Protein AF-A0A2S4L8X1-F1 (afdb_monomer)

Radius of gyration: 14.03 Å; Cα contacts (8 Å, |Δi|>4): 185; chains: 1; bounding box: 38×22×32 Å

Secondary structure (DSSP, 8-state):
--TT---TTGGG------TTS-EEEE-SGGG-STTSEEEE--GGG-EESSS-SSSPSSPPHHHHHH--TTSSS--TT---SS-GGGSPPP-TTEEEE---EE--

Solvent-accessible surface area (backbone atoms only — not comparable to full-atom values): 6243 Å² total; per-residue (Å²): 133,62,101,77,68,84,52,85,79,66,53,74,75,55,70,74,88,54,100,83,48,57,41,29,72,27,70,44,51,86,58,68,49,94,77,32,29,26,34,28,48,36,67,90,62,37,31,25,70,68,63,30,85,91,28,49,73,73,80,60,66,55,48,55,59,52,28,25,54,79,58,48,49,48,52,51,49,61,42,34,63,84,39,51,88,49,34,60,78,85,55,90,40,54,75,33,66,54,75,52,79,43,76,86

pLDDT: mean 76.81, std 16.55, range [41.97, 95.12]

Mean predicted aligned error: 8.2 Å

Sequence (104 aa):
MGADEYDSKLVADYTASSTRWPLVLAHGYALFDNSYQVLNTDNAFYVVNKWPAAYPPPLKKSQAFTGNPAGGPFAPDVCDVKNATNNPPRGPNVQGHLVALWND

Foldseek 3Di:
DDPPPPDPVQQPPQQDDDPPAREGEDQWQPPVDVRAQYADAYCLQEDEDAPGPPHHDDRDPCCQAFQQPVGGGDWLQCNDSPDNVRGDPDDPSHPGYDYDYHHD

Organism: NCBI:txid94208

Structure (mmCIF, N/CA/C/O backbone):
data_AF-A0A2S4L8X1-F1
#
_entry.id   AF-A0A2S4L8X1-F1
#
loop_
_atom_site.group_PDB
_atom_site.id
_atom_site.type_symbol
_atom_site.label_atom_id
_atom_site.label_alt_id
_atom_site.label_comp_id
_atom_site.label_asym_id
_atom_site.label_entity_id
_atom_site.label_seq_id
_atom_site.pdbx_PDB_ins_code
_atom_site.Cartn_x
_atom_site.Cartn_y
_atom_site.Cartn_z
_atom_site.occupancy
_atom_site.B_iso_or_equiv
_atom_site.auth_seq_id
_atom_site.auth_comp_id
_atom_site.auth_asym_id
_atom_site.auth_atom_id
_atom_site.pdbx_PDB_model_num
ATOM 1 N N . MET A 1 1 ? -1.651 6.277 -21.300 1.00 45.94 1 MET A N 1
ATOM 2 C CA . MET A 1 1 ? -1.655 6.662 -19.889 1.00 45.94 1 MET A CA 1
ATOM 3 C C . MET A 1 1 ? -0.484 5.976 -19.253 1.00 45.94 1 MET A C 1
ATOM 5 O O . MET A 1 1 ? -0.489 4.757 -19.266 1.00 45.94 1 MET A O 1
ATOM 9 N N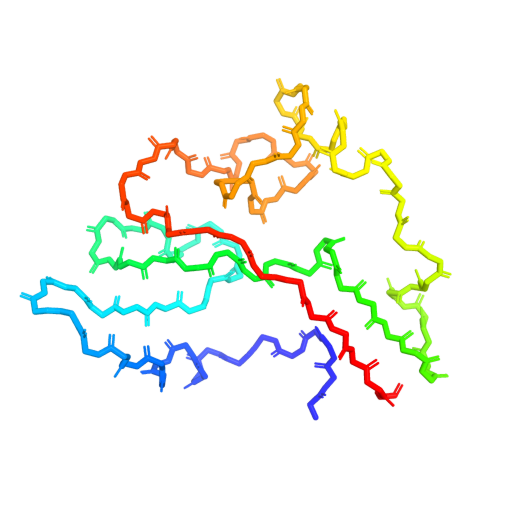 . GLY A 1 2 ? 0.544 6.728 -18.863 1.00 49.41 2 GLY A N 1
ATOM 10 C CA . GLY A 1 2 ? 1.673 6.163 -18.125 1.00 49.41 2 GLY A CA 1
ATOM 11 C C . GLY A 1 2 ? 1.263 5.833 -16.691 1.00 49.41 2 GLY A C 1
ATOM 12 O O . GLY A 1 2 ? 0.287 6.381 -16.180 1.00 49.41 2 GLY A O 1
ATOM 13 N N . ALA A 1 3 ? 2.020 4.955 -16.036 1.00 50.06 3 ALA A N 1
ATOM 14 C CA . ALA A 1 3 ? 1.795 4.514 -14.656 1.00 50.06 3 ALA A CA 1
ATOM 15 C C . ALA A 1 3 ? 1.745 5.651 -13.599 1.00 50.06 3 ALA A C 1
ATOM 17 O O . ALA A 1 3 ? 1.444 5.393 -12.436 1.00 50.06 3 ALA A O 1
ATOM 18 N N . ASP A 1 4 ? 2.060 6.891 -13.972 1.00 53.44 4 ASP A N 1
ATOM 19 C CA . ASP A 1 4 ? 2.102 8.086 -13.128 1.00 53.44 4 ASP A CA 1
ATOM 20 C C . ASP A 1 4 ? 1.151 9.216 -13.568 1.00 53.44 4 ASP A C 1
ATOM 22 O O . ASP A 1 4 ? 1.167 10.290 -12.962 1.00 53.44 4 ASP A O 1
ATOM 26 N N . GLU A 1 5 ? 0.293 9.002 -14.572 1.00 48.94 5 GLU A N 1
ATOM 27 C CA . GLU A 1 5 ? -0.725 9.992 -14.940 1.00 48.94 5 GLU A CA 1
ATOM 28 C C . GLU A 1 5 ? -1.841 10.031 -13.885 1.00 48.94 5 GLU A C 1
ATOM 30 O O . GLU A 1 5 ? -2.869 9.362 -13.981 1.00 48.94 5 GLU A O 1
ATOM 35 N N . TYR A 1 6 ? -1.636 10.851 -12.853 1.00 48.06 6 TYR A N 1
ATOM 36 C CA . TYR A 1 6 ? -2.717 11.348 -12.010 1.00 48.06 6 TYR A CA 1
ATOM 37 C C . TYR A 1 6 ? -3.646 12.214 -12.872 1.00 48.06 6 TYR A C 1
ATOM 39 O O . TYR A 1 6 ? -3.347 13.376 -13.154 1.00 48.06 6 TYR A O 1
ATOM 47 N N . ASP A 1 7 ? -4.776 11.651 -13.297 1.00 50.22 7 ASP A N 1
ATOM 48 C CA . ASP A 1 7 ? -5.871 12.411 -13.897 1.00 50.22 7 ASP A CA 1
ATOM 49 C C . ASP A 1 7 ? -6.972 12.618 -12.853 1.00 50.22 7 ASP A C 1
ATOM 51 O O . ASP A 1 7 ? -7.691 11.690 -12.472 1.00 50.22 7 ASP A O 1
ATOM 55 N N . SER A 1 8 ? -7.136 13.866 -12.411 1.00 48.16 8 SER A N 1
ATOM 56 C CA . SER A 1 8 ? -8.203 14.260 -11.487 1.00 48.16 8 SER A CA 1
ATOM 57 C C . SER A 1 8 ? -9.611 14.007 -12.042 1.00 48.16 8 SER A C 1
ATOM 59 O O . SER A 1 8 ? -10.573 14.024 -11.276 1.00 48.16 8 SER A O 1
ATOM 61 N N . LYS A 1 9 ? -9.750 13.736 -13.348 1.00 43.75 9 LYS A N 1
ATOM 62 C CA . LYS A 1 9 ? -11.010 13.342 -13.993 1.00 43.75 9 LYS A CA 1
ATOM 63 C C . LYS A 1 9 ? -11.326 11.848 -13.863 1.00 43.75 9 LYS A C 1
ATOM 65 O O . LYS A 1 9 ? -12.490 11.491 -13.998 1.00 43.75 9 LYS A O 1
ATOM 70 N N . LEU A 1 10 ? -10.340 10.988 -13.580 1.00 45.94 10 LEU A N 1
ATOM 71 C CA . LEU A 1 10 ? -10.527 9.533 -13.419 1.00 45.94 10 LEU A CA 1
ATOM 72 C C . LEU A 1 10 ? -10.957 9.124 -12.002 1.00 45.94 10 LEU A C 1
ATOM 74 O O . LEU A 1 10 ? -11.401 7.998 -11.789 1.00 45.94 10 LEU A O 1
ATOM 78 N N . VAL A 1 11 ? -10.874 10.043 -11.037 1.00 48.62 11 VAL A N 1
ATOM 79 C CA . VAL A 1 11 ? -11.268 9.834 -9.630 1.00 48.62 11 VAL A CA 1
ATOM 80 C C . VAL A 1 11 ? -12.770 9.510 -9.489 1.00 48.62 11 VAL A C 1
ATOM 82 O O . VAL A 1 11 ? -13.200 8.991 -8.463 1.00 48.62 11 VAL A O 1
ATOM 85 N N . ALA A 1 12 ? -13.581 9.765 -10.521 1.00 45.31 12 ALA A N 1
ATOM 86 C CA . ALA A 1 12 ? -15.039 9.724 -10.437 1.00 45.31 12 ALA A CA 1
ATOM 87 C C . ALA A 1 12 ? -15.717 8.371 -10.765 1.00 45.31 12 ALA A C 1
ATOM 89 O O . ALA A 1 12 ? -16.891 8.215 -10.433 1.00 45.31 12 ALA A O 1
ATOM 90 N N . ASP A 1 13 ? -15.038 7.389 -11.376 1.00 46.03 13 ASP A N 1
ATOM 91 C CA . ASP A 1 13 ? -15.761 6.369 -12.171 1.00 46.03 13 ASP A CA 1
ATOM 92 C C . ASP A 1 13 ? -15.869 4.934 -11.607 1.00 46.03 13 ASP A C 1
ATOM 94 O O . ASP A 1 13 ? -16.416 4.062 -12.281 1.00 46.03 13 ASP A O 1
ATOM 98 N N . TYR A 1 14 ? -15.473 4.647 -10.361 1.00 44.94 14 TYR A N 1
ATOM 99 C CA . TYR A 1 14 ? -15.662 3.302 -9.769 1.00 44.94 14 TYR A CA 1
ATOM 100 C C . TYR A 1 14 ? -16.787 3.229 -8.722 1.00 44.94 14 TYR A C 1
ATOM 102 O O . TYR A 1 14 ? -16.599 2.832 -7.576 1.00 44.94 14 TYR A O 1
ATOM 110 N N . THR A 1 15 ? -18.022 3.535 -9.129 1.00 41.97 15 THR A N 1
ATOM 111 C CA . THR A 1 15 ? -19.219 3.310 -8.296 1.00 41.97 15 THR A CA 1
ATOM 112 C C . THR A 1 15 ? -19.706 1.855 -8.364 1.00 41.97 15 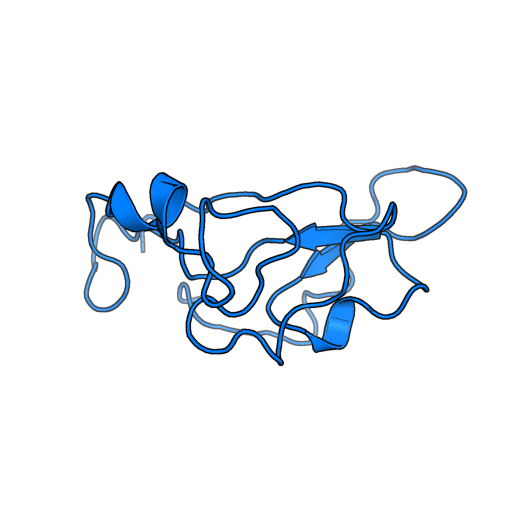THR A C 1
ATOM 114 O O . THR A 1 15 ? -20.702 1.528 -9.003 1.00 41.97 15 THR A O 1
ATOM 117 N N . ALA A 1 16 ? -19.042 0.947 -7.647 1.00 44.62 16 ALA A N 1
ATOM 118 C CA . ALA A 1 16 ? -19.599 -0.379 -7.374 1.00 44.62 16 ALA A CA 1
ATOM 119 C C . ALA A 1 16 ? -20.486 -0.336 -6.115 1.00 44.62 16 ALA A C 1
ATOM 121 O O . ALA A 1 16 ? -20.013 -0.500 -4.996 1.00 44.62 16 ALA A O 1
ATOM 122 N N . SER A 1 17 ? -21.783 -0.082 -6.325 1.00 49.19 17 SER A N 1
ATOM 123 C CA . SER A 1 17 ? -22.926 -0.551 -5.519 1.00 49.19 17 SER A CA 1
ATOM 124 C C . SER A 1 17 ? -22.639 -0.915 -4.042 1.00 49.19 17 SER A C 1
ATOM 126 O O . SER A 1 17 ? -22.540 -2.087 -3.675 1.00 49.19 17 SER A O 1
ATOM 128 N N . SER A 1 18 ? -22.624 0.087 -3.165 1.00 46.72 18 SER A N 1
ATOM 129 C CA . SER A 1 18 ? -22.858 -0.069 -1.726 1.00 46.72 18 SER A CA 1
ATOM 130 C C . SER A 1 18 ? -23.537 1.205 -1.234 1.00 46.72 18 SER A C 1
ATOM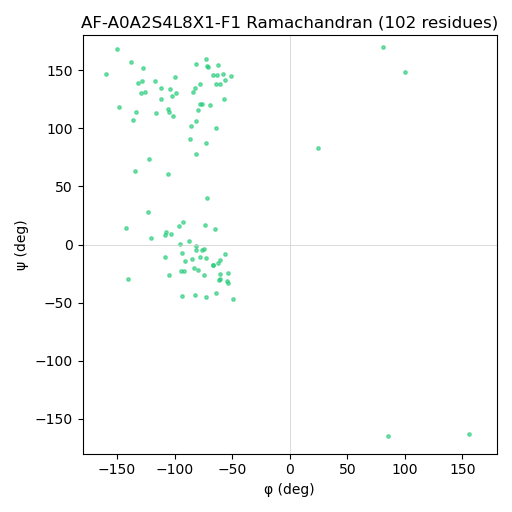 132 O O . SER A 1 18 ? -23.018 2.306 -1.398 1.00 46.72 18 SER A O 1
ATOM 134 N N . THR A 1 19 ? -24.751 1.080 -0.707 1.00 53.06 19 THR A N 1
ATOM 135 C CA . THR A 1 19 ? -25.724 2.159 -0.456 1.00 53.06 19 THR A CA 1
ATOM 136 C C . THR A 1 19 ? -25.360 3.095 0.702 1.00 53.06 19 THR A C 1
ATOM 138 O O . THR A 1 19 ? -26.230 3.479 1.484 1.00 53.06 19 THR A O 1
ATOM 141 N N . ARG A 1 20 ? -24.086 3.469 0.867 1.00 57.22 20 ARG A N 1
ATOM 142 C CA . ARG A 1 20 ? -23.710 4.431 1.909 1.00 57.22 20 ARG A CA 1
ATOM 143 C C . ARG A 1 20 ? -22.645 5.450 1.519 1.00 57.22 20 ARG A C 1
ATOM 145 O O . ARG A 1 20 ? -22.757 6.555 2.026 1.00 57.22 20 ARG A O 1
ATOM 152 N N . TRP A 1 21 ? -21.712 5.150 0.611 1.00 55.62 21 TRP A N 1
ATOM 153 C CA . TRP A 1 21 ? -20.703 6.104 0.117 1.00 55.62 21 TRP A CA 1
ATOM 154 C C . TRP A 1 21 ? -20.125 5.629 -1.229 1.00 55.62 21 TRP A C 1
ATOM 156 O O . TRP A 1 21 ? -20.002 4.417 -1.417 1.00 55.62 21 TRP A O 1
ATOM 166 N N . PRO A 1 22 ? -19.760 6.527 -2.159 1.00 65.19 22 PRO A N 1
ATOM 167 C CA . PRO A 1 22 ? -19.040 6.139 -3.370 1.00 65.19 22 PRO A CA 1
ATOM 168 C C . PRO A 1 22 ? -17.646 5.578 -3.033 1.00 65.19 22 PRO A C 1
ATOM 170 O O . PRO A 1 22 ? -16.955 6.110 -2.161 1.00 65.19 22 PRO A O 1
ATOM 173 N N . LEU A 1 23 ? -17.258 4.491 -3.713 1.00 67.38 23 LEU A N 1
ATOM 174 C CA . LEU A 1 23 ? -15.910 3.921 -3.657 1.00 67.38 23 LEU A CA 1
ATOM 175 C C . LEU A 1 23 ? -15.008 4.660 -4.651 1.00 67.38 23 LEU A C 1
ATOM 177 O O . LEU A 1 23 ? -15.371 4.824 -5.812 1.00 67.38 23 LEU A O 1
ATOM 181 N N . VAL A 1 24 ? -13.830 5.079 -4.202 1.00 71.94 24 VAL A N 1
ATOM 182 C CA . VAL A 1 24 ? -12.848 5.806 -5.013 1.00 71.94 24 VAL A CA 1
ATOM 183 C C . VAL A 1 24 ? -11.488 5.116 -4.917 1.00 71.94 24 VAL A C 1
ATOM 185 O O . VAL A 1 24 ? -11.086 4.651 -3.847 1.00 71.94 24 VAL A O 1
ATOM 188 N N . LEU A 1 25 ? -10.773 5.046 -6.044 1.00 72.12 25 LEU A N 1
ATOM 189 C CA . LEU A 1 25 ? -9.361 4.665 -6.066 1.00 72.12 25 LEU A CA 1
ATOM 190 C C . LEU A 1 25 ? -8.541 5.886 -5.660 1.00 72.12 25 LEU A C 1
ATOM 192 O O . LEU A 1 25 ? -8.578 6.909 -6.347 1.00 72.12 25 LEU A O 1
ATOM 196 N N . ALA A 1 26 ? -7.839 5.802 -4.534 1.00 68.19 26 ALA A N 1
ATOM 197 C CA . ALA A 1 26 ? -7.072 6.930 -4.035 1.00 68.19 26 ALA A CA 1
ATOM 198 C C . ALA A 1 26 ? -5.581 6.779 -4.271 1.00 68.19 26 ALA A C 1
ATOM 200 O O . ALA A 1 26 ? -4.964 5.771 -3.926 1.00 68.19 26 ALA A O 1
ATOM 201 N N . HIS A 1 27 ? -5.022 7.877 -4.767 1.00 66.12 27 HIS A N 1
ATOM 202 C CA . HIS A 1 27 ? -3.601 8.158 -4.800 1.00 66.12 27 HIS A CA 1
ATOM 203 C C . HIS A 1 27 ? -3.359 9.387 -3.925 1.00 66.12 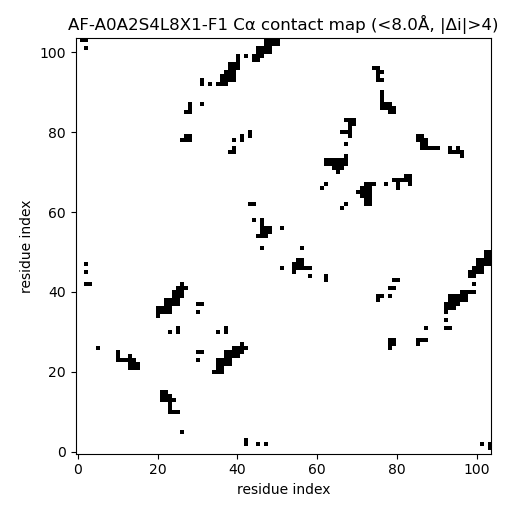27 HIS A C 1
ATOM 205 O O . HIS A 1 27 ? -3.812 10.486 -4.245 1.00 66.12 27 HIS A O 1
ATOM 211 N N . GLY A 1 28 ? -2.660 9.197 -2.809 1.00 64.00 28 GLY A N 1
ATOM 212 C CA . GLY A 1 28 ? -2.338 10.271 -1.873 1.00 64.00 28 GLY A CA 1
ATOM 213 C C . GLY A 1 28 ? -3.454 10.661 -0.891 1.00 64.00 28 GLY A C 1
ATOM 214 O O . GLY A 1 28 ? -4.606 10.239 -0.969 1.00 64.00 28 GLY A O 1
ATOM 215 N N . TYR A 1 29 ? -3.060 11.492 0.076 1.00 60.41 29 TYR A N 1
ATOM 216 C CA . TYR A 1 29 ? -3.812 11.837 1.289 1.00 60.41 29 TYR A CA 1
ATOM 217 C C . TYR A 1 29 ? -5.171 12.525 1.055 1.00 60.41 29 TYR A C 1
ATOM 219 O O . TYR A 1 29 ? -6.092 12.357 1.850 1.00 60.41 29 TYR A O 1
ATOM 227 N N . ALA A 1 30 ? -5.315 13.301 -0.025 1.00 60.81 30 ALA A N 1
ATOM 228 C CA . ALA A 1 30 ? -6.444 14.218 -0.215 1.00 60.81 30 ALA A CA 1
ATOM 229 C C . ALA A 1 30 ? -7.815 13.535 -0.392 1.00 60.81 30 ALA A C 1
ATOM 231 O O . ALA A 1 30 ? -8.833 14.194 -0.213 1.00 60.81 30 ALA A O 1
ATOM 232 N N . LEU A 1 31 ? -7.842 12.240 -0.722 1.00 61.16 31 LEU A N 1
ATOM 233 C CA . LEU A 1 31 ? -9.069 11.468 -0.966 1.00 61.16 31 LEU A CA 1
ATOM 234 C C . LEU A 1 31 ? -9.557 10.689 0.264 1.00 61.16 31 LEU A C 1
ATOM 236 O O . LEU A 1 31 ? -10.560 9.991 0.187 1.00 61.16 31 LEU A O 1
ATOM 240 N N . PHE A 1 32 ? -8.853 10.795 1.394 1.00 64.25 32 PHE A N 1
ATOM 241 C CA . PHE A 1 32 ? -9.237 10.156 2.655 1.00 64.25 32 PHE A CA 1
ATOM 242 C C . PHE A 1 32 ? -10.081 11.065 3.552 1.00 64.25 32 PHE A C 1
ATOM 244 O O . PHE A 1 32 ? -10.197 10.817 4.756 1.00 64.25 32 PHE A O 1
ATOM 251 N N . ASP A 1 33 ? -10.699 12.106 2.988 1.00 64.12 33 ASP A N 1
ATOM 252 C CA . ASP A 1 33 ? -11.780 12.784 3.683 1.00 64.12 33 ASP A CA 1
ATOM 253 C C . ASP A 1 33 ? -12.915 11.769 3.927 1.00 64.12 33 ASP A C 1
ATOM 255 O O . ASP A 1 33 ? -13.207 10.894 3.116 1.00 64.12 33 ASP A O 1
ATOM 259 N N . ASN A 1 34 ? -13.519 11.801 5.116 1.00 63.84 34 ASN A N 1
ATOM 260 C CA . ASN A 1 34 ? -14.447 10.762 5.601 1.00 63.84 34 ASN A CA 1
ATOM 261 C C . ASN A 1 34 ? -15.768 10.641 4.796 1.00 63.84 34 ASN A C 1
ATOM 263 O O . ASN A 1 34 ? -16.722 10.025 5.269 1.00 63.84 34 ASN A O 1
ATOM 267 N N . SER A 1 35 ? -15.847 11.262 3.621 1.00 71.69 35 SER A N 1
ATOM 268 C CA . SER A 1 35 ? -16.981 11.298 2.702 1.00 71.69 35 SER A CA 1
ATOM 269 C C . SER A 1 35 ? -16.925 10.199 1.625 1.00 71.69 35 SER A C 1
ATOM 271 O O . SER A 1 35 ? -17.904 10.017 0.904 1.00 71.69 35 SER A O 1
ATOM 273 N N . TYR A 1 36 ? -15.832 9.433 1.528 1.00 74.69 36 TYR A N 1
ATOM 274 C CA . TYR A 1 36 ? -15.685 8.343 0.557 1.00 74.69 36 TYR A CA 1
ATOM 275 C C . TYR A 1 36 ? -15.279 7.030 1.212 1.00 74.69 36 TYR A C 1
ATOM 277 O O . TYR A 1 36 ? -14.599 6.999 2.238 1.00 74.69 36 TYR A O 1
ATOM 285 N N . GLN A 1 37 ? -15.668 5.922 0.583 1.00 80.44 37 GLN A N 1
ATOM 286 C CA . GLN A 1 37 ? -14.941 4.671 0.752 1.00 80.44 37 GLN A CA 1
ATOM 287 C C . GLN A 1 37 ? -13.743 4.700 -0.189 1.00 80.44 37 GLN A C 1
ATOM 289 O O . GLN A 1 37 ? -13.868 5.072 -1.350 1.00 80.44 37 GLN A O 1
ATOM 294 N N . VAL A 1 38 ? -12.579 4.307 0.307 1.00 80.12 38 VAL A N 1
ATOM 295 C CA . VAL A 1 38 ? -11.324 4.466 -0.416 1.00 80.12 38 VAL A CA 1
ATOM 296 C C . VAL A 1 38 ? -10.611 3.137 -0.533 1.00 80.12 38 VAL A C 1
ATOM 298 O O . VAL A 1 38 ? -10.418 2.431 0.457 1.00 80.12 38 VAL A O 1
ATOM 301 N N . LEU A 1 39 ? -10.177 2.820 -1.744 1.00 85.00 39 LEU A N 1
ATOM 302 C CA . LEU A 1 39 ? -9.232 1.750 -2.003 1.00 85.00 39 LEU A CA 1
ATOM 303 C C . LEU A 1 39 ? -7.884 2.390 -2.325 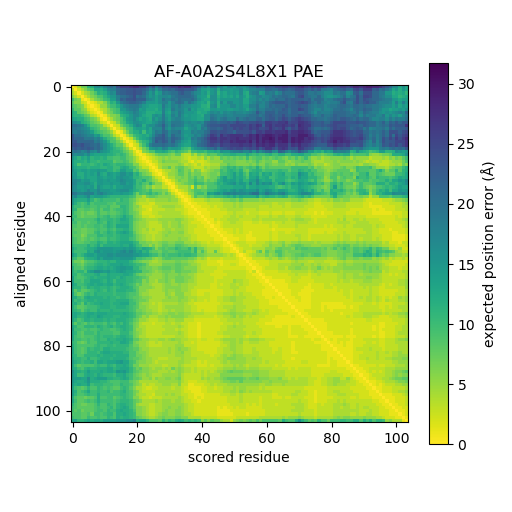1.00 85.00 39 LEU A C 1
ATOM 305 O O . LEU A 1 39 ? -7.766 3.133 -3.295 1.00 85.00 39 LEU A O 1
ATOM 309 N N . ASN A 1 40 ? -6.881 2.140 -1.487 1.00 86.44 40 ASN A N 1
ATOM 310 C CA . ASN A 1 40 ? -5.550 2.693 -1.691 1.00 86.44 40 ASN A CA 1
ATOM 311 C C . ASN A 1 40 ? -4.918 2.031 -2.920 1.00 86.44 40 ASN A C 1
ATOM 313 O O . ASN A 1 40 ? -4.725 0.814 -2.939 1.00 86.44 40 ASN A O 1
ATOM 317 N N . THR A 1 41 ? -4.577 2.820 -3.929 1.00 83.56 41 THR A N 1
ATOM 318 C CA . THR A 1 41 ? -3.911 2.353 -5.150 1.00 83.56 41 THR A CA 1
ATOM 319 C C . THR A 1 41 ? -2.593 3.077 -5.386 1.00 83.56 41 THR A C 1
ATOM 321 O O . THR A 1 41 ? -2.161 3.208 -6.530 1.00 83.56 41 THR A O 1
ATOM 324 N N . ASP A 1 42 ? -1.956 3.538 -4.305 1.00 82.44 42 ASP A N 1
ATOM 325 C CA . ASP A 1 42 ? -0.697 4.272 -4.347 1.00 82.44 42 ASP A CA 1
ATOM 326 C C . ASP A 1 42 ? 0.383 3.549 -5.168 1.00 82.44 42 ASP A C 1
ATOM 328 O O . ASP A 1 42 ? 0.494 2.316 -5.185 1.00 82.44 42 ASP A O 1
ATOM 332 N N . ASN A 1 43 ? 1.210 4.345 -5.845 1.00 84.44 43 ASN A N 1
ATOM 333 C CA . ASN A 1 43 ? 2.204 3.843 -6.785 1.00 84.44 43 ASN A CA 1
ATOM 334 C C . ASN A 1 43 ? 3.417 3.182 -6.112 1.00 84.44 43 ASN A C 1
ATOM 336 O O . ASN A 1 43 ? 4.256 2.611 -6.812 1.00 84.44 43 ASN A O 1
ATOM 340 N N . ALA A 1 44 ? 3.515 3.193 -4.777 1.00 85.62 44 ALA A N 1
ATOM 341 C CA . ALA A 1 44 ? 4.592 2.526 -4.055 1.00 85.62 44 ALA A CA 1
ATOM 342 C C . ALA A 1 44 ? 4.716 1.037 -4.413 1.00 85.62 44 ALA A C 1
ATOM 344 O O . ALA A 1 44 ? 5.826 0.505 -4.409 1.00 85.62 44 ALA A O 1
ATOM 345 N N . PHE A 1 45 ? 3.611 0.367 -4.746 1.00 89.31 45 PHE A N 1
ATOM 346 C CA . PHE A 1 45 ? 3.609 -1.046 -5.133 1.00 89.31 45 PHE A CA 1
ATOM 347 C C . PHE A 1 45 ? 3.468 -1.269 -6.643 1.00 89.31 45 PHE A C 1
ATOM 349 O O . PHE A 1 45 ? 3.301 -2.408 -7.071 1.00 89.31 45 PHE A O 1
ATOM 356 N N . TYR A 1 46 ? 3.548 -0.227 -7.471 1.00 90.00 46 TYR A N 1
ATOM 357 C CA . TYR A 1 46 ? 3.430 -0.403 -8.916 1.00 90.00 46 TYR A CA 1
ATOM 358 C C . TYR A 1 46 ? 4.604 -1.193 -9.481 1.00 90.00 46 TYR A C 1
ATOM 360 O O . TYR A 1 46 ? 5.749 -1.075 -9.040 1.00 90.00 46 TYR A O 1
ATOM 368 N N . VAL A 1 47 ? 4.297 -1.987 -10.501 1.00 89.75 47 VAL A N 1
ATOM 369 C CA . VAL A 1 47 ? 5.284 -2.697 -11.309 1.00 89.75 47 VAL A CA 1
ATOM 370 C C . VAL A 1 47 ? 4.981 -2.415 -12.770 1.00 89.75 47 VAL A C 1
ATOM 372 O O . VAL A 1 47 ? 3.845 -2.582 -13.200 1.00 89.75 47 VAL A O 1
ATOM 375 N N . VAL A 1 48 ? 5.992 -2.017 -13.536 1.00 90.94 48 VAL A N 1
ATOM 376 C CA . VAL A 1 48 ? 5.913 -1.873 -14.994 1.00 90.94 48 VAL A CA 1
ATOM 377 C C . VAL A 1 48 ? 6.798 -2.943 -15.625 1.00 90.94 48 VAL A C 1
ATOM 379 O O . VAL A 1 48 ? 7.978 -3.038 -15.301 1.00 90.94 48 VAL A O 1
ATOM 382 N N . ASN A 1 49 ? 6.247 -3.765 -16.517 1.00 86.94 49 ASN A N 1
ATOM 383 C CA . ASN A 1 49 ? 6.985 -4.891 -17.097 1.00 86.94 49 ASN A CA 1
ATOM 384 C C . ASN A 1 49 ? 7.898 -4.505 -18.267 1.00 86.94 49 ASN A C 1
ATOM 386 O O . ASN A 1 49 ? 9.008 -5.030 -18.355 1.00 86.94 49 ASN A O 1
ATOM 390 N N . LYS A 1 50 ? 7.440 -3.658 -19.197 1.00 84.31 50 LYS A N 1
ATOM 391 C CA . LYS A 1 50 ? 8.128 -3.465 -20.482 1.00 84.31 50 LYS A CA 1
ATOM 392 C C . LYS A 1 50 ? 9.108 -2.291 -20.444 1.00 84.31 50 LYS A C 1
ATOM 394 O O . LYS A 1 50 ? 10.255 -2.485 -20.844 1.00 84.31 50 LYS A O 1
ATOM 399 N N . TRP A 1 51 ? 8.731 -1.141 -19.881 1.00 84.50 51 TRP A N 1
ATOM 400 C CA . TRP A 1 51 ? 9.646 -0.004 -19.673 1.00 84.50 51 TRP A CA 1
ATOM 401 C C . TRP A 1 51 ? 9.755 0.424 -18.192 1.00 84.50 51 TRP A C 1
ATOM 403 O O . TRP A 1 51 ? 9.258 1.478 -17.797 1.00 84.50 51 TRP A O 1
ATOM 413 N N . PRO A 1 52 ? 10.458 -0.363 -17.350 1.00 81.62 52 PRO A N 1
ATOM 414 C CA . PRO A 1 52 ? 10.402 -0.300 -15.881 1.00 81.62 52 PRO A CA 1
ATOM 415 C C . PRO A 1 52 ? 11.089 0.895 -15.194 1.00 81.62 52 PRO A C 1
ATOM 417 O O . PRO A 1 52 ? 11.362 0.810 -13.999 1.00 81.62 52 PRO A O 1
ATOM 420 N N . ALA A 1 53 ? 11.416 1.990 -15.889 1.00 82.62 53 ALA A N 1
ATOM 421 C CA . ALA A 1 53 ? 12.358 3.007 -15.394 1.00 82.62 53 ALA A CA 1
ATOM 422 C C . ALA A 1 53 ? 12.072 3.493 -13.956 1.00 82.62 53 ALA A C 1
ATOM 424 O O . ALA A 1 53 ? 12.985 3.536 -13.132 1.00 82.62 53 ALA A O 1
ATOM 425 N N . ALA A 1 54 ? 10.811 3.811 -13.647 1.00 82.94 54 ALA A N 1
ATOM 426 C CA . ALA A 1 54 ? 10.390 4.261 -12.317 1.00 82.94 54 ALA A CA 1
ATOM 427 C C . ALA A 1 54 ? 9.862 3.131 -11.407 1.00 82.94 54 ALA A C 1
ATOM 429 O O . ALA A 1 54 ? 9.904 3.272 -10.186 1.00 82.94 54 ALA A O 1
ATOM 430 N N . TYR A 1 55 ? 9.403 2.011 -11.980 1.00 87.31 55 TYR A N 1
ATOM 431 C CA . TYR A 1 55 ? 8.672 0.950 -11.268 1.00 87.31 55 TYR A CA 1
ATOM 432 C C . TYR A 1 55 ? 9.187 -0.460 -11.625 1.00 87.31 55 TYR A C 1
ATOM 434 O O . TYR A 1 55 ? 8.459 -1.256 -12.228 1.00 87.31 55 TYR A O 1
ATOM 442 N N . PRO A 1 56 ? 10.452 -0.790 -11.307 1.00 87.75 56 PRO A N 1
ATOM 443 C CA . PRO A 1 56 ? 11.053 -2.041 -11.742 1.00 87.75 56 PRO A CA 1
ATOM 444 C C . PRO A 1 56 ? 10.600 -3.250 -10.913 1.00 87.75 56 PRO A C 1
ATOM 446 O O . PRO A 1 56 ? 10.584 -3.180 -9.681 1.00 87.75 56 PRO A O 1
ATOM 449 N N . PRO A 1 57 ? 10.322 -4.403 -11.549 1.00 87.75 57 PRO A N 1
ATOM 450 C CA . PRO A 1 57 ? 10.261 -5.669 -10.837 1.00 87.75 57 PRO A CA 1
ATOM 451 C C . PRO A 1 57 ? 11.666 -6.125 -10.386 1.00 87.75 57 PRO A C 1
ATOM 453 O O . PRO A 1 57 ? 12.661 -5.833 -11.055 1.00 87.75 57 PRO A O 1
ATOM 456 N N . PRO A 1 58 ? 11.770 -6.912 -9.299 1.00 89.62 58 PRO A N 1
ATOM 457 C CA . PRO A 1 58 ? 10.687 -7.299 -8.399 1.00 89.62 58 PRO A CA 1
ATOM 458 C C . PRO A 1 58 ? 10.376 -6.208 -7.362 1.00 89.62 58 PRO A C 1
ATOM 460 O O . PRO A 1 58 ? 11.260 -5.452 -6.955 1.00 89.62 58 PRO A O 1
ATOM 463 N N . LEU A 1 59 ? 9.142 -6.202 -6.846 1.00 88.25 59 LEU A N 1
ATOM 464 C CA . LEU A 1 59 ? 8.802 -5.398 -5.670 1.00 88.25 59 LEU A CA 1
ATOM 465 C C . LEU A 1 59 ? 9.707 -5.749 -4.491 1.00 88.25 59 LEU A C 1
ATOM 467 O O . LEU A 1 59 ? 10.036 -6.916 -4.238 1.00 88.25 59 LEU A O 1
ATOM 471 N N . LYS A 1 60 ? 10.089 -4.729 -3.726 1.00 89.25 60 LYS A N 1
ATOM 472 C CA . LYS A 1 60 ? 10.941 -4.931 -2.560 1.00 89.25 60 LYS A CA 1
ATOM 473 C C . LYS A 1 60 ? 10.086 -5.509 -1.442 1.00 89.25 60 LYS A C 1
ATOM 475 O O . LYS A 1 60 ? 9.159 -4.865 -0.967 1.00 89.25 60 LYS A O 1
ATOM 480 N N . LYS A 1 61 ? 10.445 -6.693 -0.938 1.00 90.12 61 LYS A N 1
ATOM 481 C CA . LYS A 1 61 ? 9.760 -7.313 0.218 1.00 90.12 61 LYS A CA 1
ATOM 482 C C . LYS A 1 61 ? 9.703 -6.377 1.432 1.00 90.12 61 LYS A C 1
ATOM 484 O O . LYS A 1 61 ? 8.725 -6.388 2.172 1.00 90.12 61 LYS A O 1
ATOM 489 N N . SER A 1 62 ? 10.727 -5.540 1.610 1.00 92.19 62 SER A N 1
ATOM 490 C CA . SER A 1 62 ? 10.765 -4.528 2.667 1.00 92.19 62 SER A CA 1
ATOM 491 C C . SER A 1 62 ? 9.628 -3.508 2.571 1.00 92.19 62 SER A C 1
ATOM 493 O O . SER A 1 62 ? 9.239 -2.982 3.604 1.00 92.19 62 SER A O 1
ATOM 495 N N . GLN A 1 63 ? 9.042 -3.261 1.394 1.00 89.69 63 GLN A N 1
ATOM 496 C CA . GLN A 1 63 ? 7.862 -2.397 1.274 1.00 89.69 63 GLN A CA 1
ATOM 497 C C . GLN A 1 63 ? 6.661 -2.996 2.009 1.00 89.69 63 GLN A C 1
ATOM 499 O O . GLN A 1 63 ? 5.988 -2.286 2.739 1.00 89.69 63 GLN A O 1
ATOM 504 N N . ALA A 1 64 ? 6.429 -4.307 1.903 1.00 91.25 64 ALA A N 1
ATOM 505 C CA . ALA A 1 64 ? 5.323 -4.958 2.605 1.00 91.25 64 ALA A CA 1
ATOM 506 C C . ALA A 1 64 ? 5.582 -5.084 4.117 1.00 91.25 64 ALA A C 1
ATOM 508 O O . ALA A 1 64 ? 4.710 -4.789 4.930 1.00 91.25 64 ALA A O 1
ATOM 509 N N . PHE A 1 65 ? 6.785 -5.516 4.507 1.00 94.94 65 PHE A N 1
ATOM 510 C CA . PHE A 1 65 ? 7.055 -5.908 5.897 1.00 94.94 65 PHE A CA 1
ATOM 511 C C . PHE A 1 65 ? 7.594 -4.784 6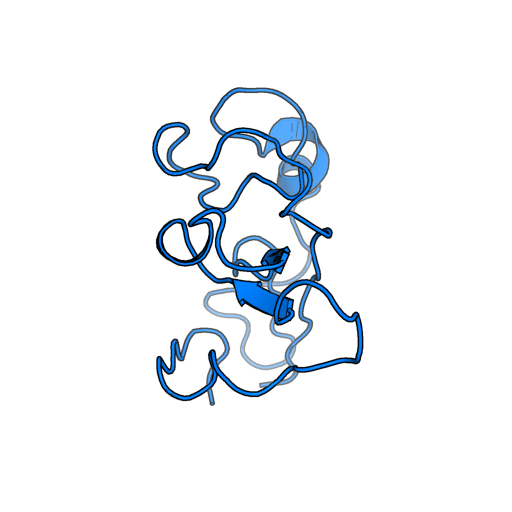.788 1.00 94.94 65 PHE A C 1
ATOM 513 O O . PHE A 1 65 ? 7.462 -4.869 8.006 1.00 94.94 65 PHE A O 1
ATOM 520 N N . THR A 1 66 ? 8.198 -3.748 6.204 1.00 94.88 66 THR A N 1
ATOM 521 C CA . THR A 1 66 ? 8.840 -2.644 6.940 1.00 94.88 66 THR A CA 1
ATOM 522 C C . THR A 1 66 ? 8.626 -1.280 6.271 1.00 94.88 66 THR A C 1
ATOM 524 O O . THR A 1 66 ? 9.372 -0.345 6.544 1.00 94.88 66 THR A O 1
ATOM 527 N N . GLY A 1 67 ? 7.686 -1.172 5.327 1.00 90.69 67 GLY A N 1
ATOM 528 C CA . GLY A 1 67 ? 7.529 0.006 4.468 1.00 90.69 67 GLY A CA 1
ATOM 529 C C . GLY A 1 67 ? 6.637 1.101 5.038 1.00 90.69 67 GLY A C 1
ATOM 530 O O . GLY A 1 67 ? 6.401 2.090 4.351 1.00 90.69 67 GLY A O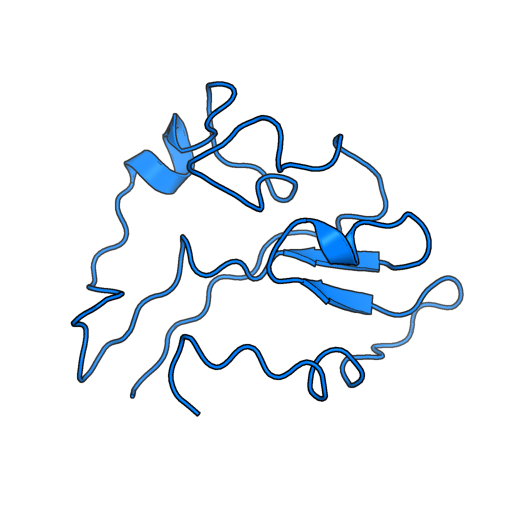 1
ATOM 531 N N . ASN A 1 68 ? 6.128 0.944 6.262 1.00 93.81 68 ASN A N 1
ATOM 532 C CA . ASN A 1 68 ? 5.388 2.007 6.925 1.00 93.81 68 ASN A CA 1
ATOM 533 C C . ASN A 1 68 ? 6.376 3.051 7.481 1.00 93.81 68 ASN A C 1
ATOM 535 O O . ASN A 1 68 ? 7.207 2.699 8.324 1.00 93.81 68 ASN A O 1
ATOM 539 N N . PRO A 1 69 ? 6.298 4.330 7.069 1.00 92.94 69 PRO A N 1
ATOM 540 C CA . PRO A 1 69 ? 7.191 5.378 7.566 1.00 92.94 69 PRO A CA 1
ATOM 541 C C . PRO A 1 69 ? 6.981 5.703 9.052 1.00 92.94 69 PRO A C 1
ATOM 543 O O . PRO A 1 69 ? 7.871 6.276 9.673 1.00 92.94 69 PRO A O 1
ATOM 546 N N . ALA A 1 70 ? 5.841 5.323 9.641 1.00 93.88 70 ALA A N 1
ATOM 547 C CA . ALA A 1 70 ? 5.612 5.369 11.087 1.00 93.88 70 ALA A CA 1
ATOM 548 C C . ALA A 1 70 ? 6.211 4.153 11.832 1.00 93.88 70 ALA A C 1
ATOM 550 O O . ALA A 1 70 ? 6.132 4.075 13.057 1.00 93.88 70 ALA A O 1
ATOM 551 N N . GLY A 1 71 ? 6.822 3.213 11.104 1.00 94.25 71 GLY A N 1
ATOM 552 C CA . GLY A 1 71 ? 7.376 1.961 11.607 1.00 94.25 71 GLY A CA 1
ATOM 553 C C . GLY A 1 71 ? 6.456 0.758 11.378 1.00 94.25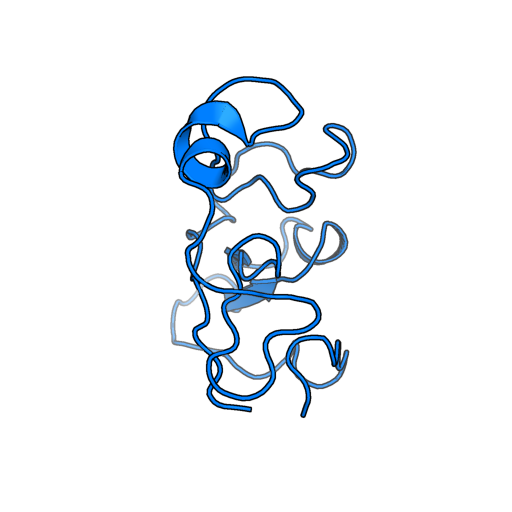 71 GLY A C 1
ATOM 554 O O . GLY A 1 71 ? 5.231 0.862 11.405 1.00 94.25 71 GLY A O 1
ATOM 555 N N . GLY A 1 72 ? 7.063 -0.416 11.179 1.00 94.38 72 GLY A N 1
ATOM 556 C CA . GLY A 1 72 ? 6.344 -1.682 11.012 1.00 94.38 72 GLY A CA 1
ATOM 557 C C . GLY A 1 72 ? 5.887 -1.980 9.574 1.00 94.38 72 GLY A C 1
ATOM 558 O O . GLY A 1 72 ? 6.400 -1.388 8.618 1.00 94.38 72 GLY A O 1
ATOM 559 N N . PRO A 1 73 ? 4.968 -2.948 9.400 1.00 95.12 73 PRO A N 1
ATOM 560 C CA . PRO A 1 73 ? 4.501 -3.372 8.086 1.00 95.12 73 PRO A CA 1
ATOM 561 C C . PRO A 1 73 ? 3.608 -2.324 7.429 1.00 95.12 73 PRO A C 1
ATOM 563 O O . PRO A 1 73 ? 2.932 -1.545 8.105 1.00 95.12 73 PRO A O 1
ATOM 566 N N . PHE A 1 74 ? 3.582 -2.346 6.098 1.00 93.94 74 PHE A N 1
ATOM 567 C CA . PHE A 1 74 ? 2.624 -1.577 5.314 1.00 93.94 74 PHE A CA 1
ATOM 568 C C . PHE A 1 74 ? 1.189 -1.958 5.691 1.00 93.94 74 PHE A C 1
ATOM 570 O O . PHE A 1 74 ? 0.890 -3.115 6.001 1.00 93.94 74 PHE A O 1
ATOM 577 N N . ALA A 1 75 ? 0.298 -0.976 5.626 1.00 92.94 75 ALA A N 1
ATOM 578 C CA . ALA A 1 75 ? -1.127 -1.149 5.835 1.00 92.94 75 ALA A CA 1
ATOM 579 C C . ALA A 1 75 ? -1.902 -0.322 4.795 1.00 92.94 75 ALA A C 1
ATOM 581 O O . ALA A 1 75 ? -1.350 0.640 4.264 1.00 92.94 75 ALA A O 1
ATOM 582 N N . PRO A 1 76 ? -3.166 -0.667 4.493 1.00 91.38 76 PRO A N 1
ATOM 583 C CA . PRO A 1 76 ? -3.981 0.050 3.510 1.00 91.38 76 PRO A CA 1
ATOM 584 C C . PRO A 1 76 ? -4.112 1.564 3.716 1.00 91.38 76 PRO A C 1
ATOM 586 O O . PRO A 1 76 ? -4.375 2.283 2.761 1.00 91.38 76 PRO A O 1
ATOM 589 N N . ASP A 1 77 ? -3.937 2.055 4.937 1.00 89.25 77 ASP A N 1
ATOM 590 C CA . ASP A 1 77 ? -3.946 3.475 5.292 1.00 89.25 77 ASP A CA 1
ATOM 591 C C . ASP A 1 77 ? -2.605 4.190 5.025 1.00 89.25 77 ASP A C 1
ATOM 593 O O . ASP A 1 77 ? -2.528 5.410 5.137 1.00 89.25 77 ASP A O 1
ATOM 597 N N . VAL A 1 78 ? -1.555 3.474 4.605 1.00 90.31 78 VAL A N 1
ATOM 598 C CA . VAL A 1 78 ? -0.264 4.060 4.211 1.00 90.31 78 VAL A CA 1
ATOM 599 C C . VAL A 1 78 ? -0.308 4.472 2.735 1.00 90.31 78 VAL A C 1
ATOM 601 O O . VAL A 1 78 ? -0.181 3.646 1.837 1.00 90.31 78 VAL A O 1
ATOM 604 N N . CYS A 1 79 ? -0.485 5.763 2.484 1.00 84.38 79 CYS A N 1
ATOM 605 C CA . CYS A 1 79 ? -0.628 6.380 1.160 1.00 84.38 79 CYS A CA 1
ATOM 606 C C . CYS A 1 79 ? 0.600 7.203 0.750 1.00 84.38 79 CYS A C 1
ATOM 608 O O . CYS A 1 79 ? 0.704 7.636 -0.389 1.00 84.38 79 CYS A O 1
ATOM 610 N N . ASP A 1 80 ? 1.517 7.440 1.685 1.00 86.31 80 ASP A N 1
ATOM 611 C CA . ASP A 1 80 ? 2.833 8.018 1.456 1.00 86.31 80 ASP A CA 1
ATOM 612 C C . ASP A 1 80 ? 3.836 7.207 2.279 1.00 86.31 80 ASP A C 1
ATOM 614 O O . ASP A 1 80 ? 3.883 7.304 3.505 1.00 86.31 80 ASP A O 1
ATOM 618 N N . VAL A 1 81 ? 4.643 6.387 1.600 1.00 87.75 81 VAL A N 1
ATOM 619 C CA . VAL A 1 81 ? 5.661 5.529 2.232 1.00 87.75 81 VAL A CA 1
ATOM 620 C C . VAL A 1 81 ? 6.914 6.293 2.683 1.00 87.75 81 VAL A C 1
ATOM 622 O O . VAL A 1 81 ? 7.818 5.703 3.273 1.00 87.75 81 VAL A O 1
ATOM 625 N N . LYS A 1 82 ? 7.009 7.596 2.389 1.00 89.38 82 LYS A N 1
ATOM 626 C CA . LYS A 1 82 ? 8.163 8.446 2.717 1.00 89.38 82 LYS A CA 1
ATOM 627 C C . LYS A 1 82 ? 7.885 9.374 3.894 1.00 89.38 82 LYS A C 1
ATOM 629 O O . LYS A 1 82 ? 8.832 9.761 4.575 1.00 89.38 82 LYS A O 1
ATOM 634 N N . ASN A 1 83 ? 6.625 9.731 4.141 1.00 89.50 83 ASN A N 1
ATOM 635 C CA . ASN A 1 83 ? 6.254 10.658 5.204 1.00 89.50 83 ASN A CA 1
ATOM 636 C C . ASN A 1 83 ? 5.063 10.160 6.035 1.00 89.50 83 ASN A C 1
ATOM 638 O O . ASN A 1 83 ? 3.926 10.127 5.573 1.00 89.50 83 ASN A O 1
ATOM 642 N N . ALA A 1 84 ? 5.316 9.862 7.313 1.00 89.94 84 ALA A N 1
ATOM 643 C CA . ALA A 1 84 ? 4.304 9.392 8.254 1.00 89.94 84 ALA A CA 1
ATOM 644 C C . ALA A 1 84 ? 3.152 10.387 8.477 1.00 89.94 84 ALA A C 1
ATOM 646 O O . ALA A 1 84 ? 2.032 9.952 8.725 1.00 89.94 84 ALA A O 1
ATOM 647 N N . THR A 1 85 ? 3.390 11.698 8.357 1.00 89.31 85 THR A N 1
ATOM 648 C CA . THR A 1 85 ? 2.357 12.720 8.603 1.00 89.31 85 THR A CA 1
ATOM 649 C C . THR A 1 85 ? 1.374 12.885 7.446 1.00 89.31 85 THR A C 1
ATOM 651 O O . THR A 1 85 ? 0.371 13.572 7.604 1.00 89.31 85 THR A O 1
ATOM 654 N N . ASN A 1 86 ? 1.660 12.280 6.289 1.00 86.12 86 ASN A N 1
ATOM 655 C CA . ASN A 1 86 ? 0.830 12.337 5.083 1.00 86.12 86 ASN A CA 1
ATOM 656 C C . ASN A 1 86 ? -0.099 11.120 4.953 1.00 86.12 86 ASN A C 1
ATOM 658 O O . ASN A 1 86 ? -0.619 10.846 3.874 1.00 86.12 86 ASN A O 1
ATOM 662 N N . ASN A 1 87 ? -0.299 10.372 6.038 1.00 86.31 87 ASN A N 1
ATOM 663 C CA . ASN A 1 87 ? -1.156 9.196 6.056 1.00 86.31 87 ASN A CA 1
ATOM 664 C C . ASN A 1 87 ? -2.393 9.467 6.922 1.00 86.31 87 ASN A C 1
ATOM 666 O O . ASN A 1 87 ? -2.258 10.022 8.018 1.00 86.31 87 ASN A O 1
ATOM 670 N N . PRO A 1 88 ? -3.599 9.111 6.452 1.00 81.50 88 PRO A N 1
ATOM 671 C CA . PRO A 1 88 ? -4.800 9.195 7.269 1.00 81.50 88 PRO A CA 1
ATOM 672 C C . PRO A 1 88 ? -4.702 8.266 8.489 1.00 81.50 88 PRO A C 1
ATOM 674 O O . PRO A 1 88 ? -4.018 7.241 8.445 1.00 81.50 88 PRO A O 1
ATOM 677 N N . PRO A 1 89 ? -5.419 8.569 9.584 1.00 84.06 89 PRO A N 1
ATOM 678 C CA . PRO A 1 89 ? -5.603 7.596 10.647 1.00 84.06 89 PRO A CA 1
ATOM 679 C C . PRO A 1 89 ? -6.374 6.382 10.117 1.00 84.06 89 PRO A C 1
ATOM 681 O O . PRO A 1 89 ? -7.296 6.513 9.307 1.00 84.06 89 PRO A O 1
ATOM 684 N N . ARG A 1 90 ? -6.046 5.194 10.627 1.00 84.75 90 ARG A N 1
ATOM 685 C CA . ARG A 1 90 ? -6.758 3.963 10.282 1.00 84.75 90 ARG A CA 1
ATOM 686 C C . ARG A 1 90 ? -8.250 4.089 10.597 1.00 84.75 90 ARG A C 1
ATOM 688 O O . ARG A 1 90 ? -8.630 4.367 11.734 1.00 84.75 90 ARG A O 1
ATOM 695 N N . GLY A 1 91 ? -9.092 3.834 9.600 1.00 83.62 91 GLY A N 1
ATOM 696 C CA . GLY A 1 91 ? -10.536 4.027 9.698 1.00 83.62 91 GLY A CA 1
ATOM 697 C C . GLY A 1 91 ? -11.336 3.067 8.817 1.00 83.62 91 GLY A C 1
ATOM 698 O O . GLY A 1 91 ? -10.769 2.384 7.963 1.00 83.62 91 GLY A O 1
ATOM 699 N N . PRO A 1 92 ? -12.664 2.993 9.016 1.00 85.94 92 PRO A N 1
ATOM 700 C CA . PRO A 1 92 ? -13.544 2.083 8.277 1.00 85.94 92 PRO A CA 1
ATOM 701 C C . PRO A 1 92 ? -13.776 2.503 6.817 1.00 85.94 92 PRO A C 1
ATOM 703 O O . PRO A 1 92 ? -14.349 1.741 6.041 1.00 85.94 92 PRO A O 1
ATOM 706 N N . ASN A 1 93 ? -13.378 3.721 6.446 1.00 80.44 93 ASN A N 1
ATOM 707 C CA . ASN A 1 93 ? -13.454 4.231 5.084 1.00 80.44 93 ASN A CA 1
ATOM 708 C C . ASN A 1 93 ? -12.384 3.617 4.172 1.00 80.44 93 ASN A C 1
ATOM 710 O O . ASN A 1 93 ? -12.642 3.470 2.981 1.00 80.44 93 ASN A O 1
ATOM 714 N N . VAL A 1 94 ? -11.249 3.164 4.711 1.00 85.88 94 VAL A N 1
ATOM 715 C CA . VAL A 1 94 ? -10.202 2.485 3.935 1.00 85.88 94 VAL A CA 1
ATOM 716 C C . VAL A 1 94 ? -10.568 1.014 3.728 1.00 85.88 94 VAL A C 1
ATOM 718 O O . VAL A 1 94 ? -10.489 0.204 4.648 1.00 85.88 94 VAL A O 1
ATOM 721 N N . GLN A 1 95 ? -10.975 0.661 2.510 1.00 86.62 95 GLN A N 1
ATOM 722 C CA . GLN A 1 95 ? -11.459 -0.678 2.156 1.00 86.62 95 GLN A CA 1
ATOM 723 C C . GLN A 1 95 ? -10.328 -1.689 1.929 1.00 86.62 95 GLN A C 1
ATOM 725 O O . GLN A 1 95 ? -10.545 -2.895 2.023 1.00 86.62 95 GLN A O 1
ATOM 730 N N . GLY A 1 96 ? -9.117 -1.219 1.624 1.00 89.31 96 GLY A N 1
ATOM 731 C CA . GLY A 1 96 ? -7.976 -2.083 1.338 1.00 89.31 96 GLY A CA 1
ATOM 732 C C . GLY A 1 96 ? -6.925 -1.405 0.468 1.00 89.31 96 GLY A C 1
ATOM 733 O O . GLY A 1 96 ? -6.922 -0.182 0.325 1.00 89.31 96 GLY A O 1
ATOM 734 N N . HIS A 1 97 ? -6.050 -2.220 -0.116 1.00 89.12 97 HIS A N 1
ATOM 735 C CA . HIS A 1 97 ? -5.020 -1.788 -1.054 1.00 89.12 97 HIS A CA 1
ATOM 736 C C . HIS A 1 97 ? -5.020 -2.687 -2.295 1.00 89.12 97 HIS A C 1
ATOM 738 O O . HIS A 1 97 ? -5.157 -3.907 -2.164 1.00 89.12 97 HIS A O 1
ATOM 744 N N . LEU A 1 98 ? -4.855 -2.097 -3.480 1.00 88.88 98 LEU A N 1
ATOM 745 C CA . LEU A 1 98 ? -4.634 -2.823 -4.730 1.00 88.88 98 LEU A CA 1
ATOM 746 C C . LEU A 1 98 ? -3.266 -2.492 -5.310 1.00 88.88 98 LEU A C 1
ATOM 748 O O . LEU A 1 98 ? -2.846 -1.340 -5.350 1.00 88.88 98 LEU A O 1
ATOM 752 N N . VAL A 1 99 ? -2.630 -3.531 -5.841 1.00 87.50 99 VAL A N 1
ATOM 753 C CA . VAL A 1 99 ? -1.349 -3.448 -6.533 1.00 87.50 99 VAL A CA 1
ATOM 754 C C . VAL A 1 99 ? -1.592 -3.519 -8.036 1.00 87.50 99 VAL A C 1
ATOM 756 O O . VAL A 1 99 ? -2.241 -4.454 -8.509 1.00 87.50 99 VAL A O 1
ATOM 759 N N . ALA A 1 100 ? -1.054 -2.556 -8.786 1.00 87.25 100 ALA A N 1
ATOM 760 C CA . ALA A 1 100 ? -1.151 -2.534 -10.240 1.00 87.25 100 ALA A CA 1
ATOM 761 C C . ALA A 1 100 ? 0.123 -3.084 -10.898 1.00 87.25 100 ALA A C 1
ATOM 763 O O . ALA A 1 100 ? 1.241 -2.657 -10.597 1.00 87.25 100 ALA A O 1
ATOM 764 N N . LEU A 1 101 ? -0.074 -4.012 -11.834 1.00 88.88 101 LEU A N 1
ATOM 765 C CA . LEU A 1 101 ? 0.937 -4.453 -12.787 1.00 88.88 101 LEU A CA 1
ATOM 766 C C . LEU A 1 101 ? 0.607 -3.847 -14.152 1.00 88.88 101 LEU A C 1
ATOM 768 O O . LEU A 1 101 ? -0.401 -4.203 -14.763 1.00 88.88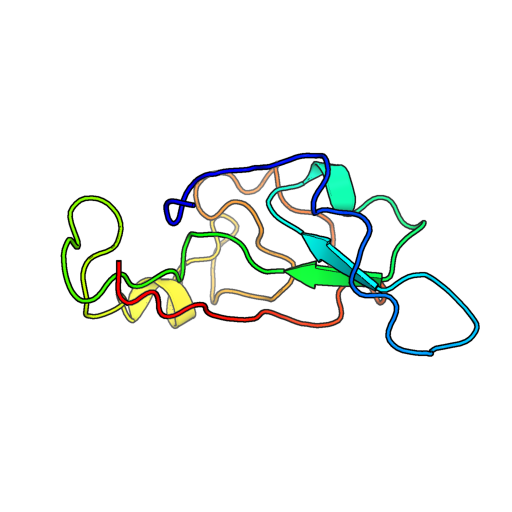 101 LEU A O 1
ATOM 772 N N . TRP A 1 102 ? 1.474 -2.967 -14.631 1.00 88.12 102 TRP A N 1
ATOM 773 C CA . TRP A 1 102 ? 1.372 -2.306 -15.926 1.00 88.12 102 TRP A CA 1
ATOM 774 C C . TRP A 1 102 ? 2.278 -2.991 -16.956 1.00 88.12 102 TRP A C 1
ATOM 776 O O . TRP A 1 102 ? 3.370 -3.467 -16.634 1.00 88.12 102 TRP A O 1
ATOM 786 N N . ASN A 1 103 ? 1.827 -3.050 -18.210 1.00 87.94 103 ASN A N 1
ATOM 787 C CA . ASN A 1 103 ? 2.574 -3.659 -19.325 1.00 87.94 103 ASN A CA 1
ATOM 788 C C . ASN A 1 103 ? 3.142 -2.623 -20.310 1.00 87.94 103 ASN A C 1
ATOM 790 O O . ASN A 1 103 ? 3.596 -3.000 -21.393 1.00 87.94 103 ASN A O 1
ATOM 794 N N . ASP A 1 104 ? 3.087 -1.351 -19.923 1.00 79.19 104 ASP A N 1
ATOM 795 C CA . ASP A 1 104 ? 3.584 -0.188 -20.657 1.00 79.19 104 ASP A CA 1
ATOM 796 C C . ASP A 1 104 ? 5.051 -0.322 -21.071 1.00 79.19 104 ASP A C 1
ATOM 798 O O . ASP A 1 104 ? 5.900 -0.692 -20.220 1.00 79.19 104 ASP A O 1
#